Protein AF-A0A7C9D094-F1 (afdb_monomer)

Structure (mmCIF, N/CA/C/O backbone):
data_AF-A0A7C9D094-F1
#
_entry.id   AF-A0A7C9D094-F1
#
loop_
_atom_site.group_PDB
_atom_site.id
_atom_site.type_symbol
_atom_site.label_atom_id
_atom_site.label_alt_id
_atom_site.label_comp_id
_atom_site.label_asym_id
_atom_site.label_entity_id
_atom_site.label_seq_id
_atom_site.pdbx_PDB_ins_code
_atom_site.Cartn_x
_atom_site.Cartn_y
_atom_site.Cartn_z
_atom_site.occupancy
_atom_site.B_iso_or_equiv
_atom_site.auth_seq_id
_atom_site.auth_comp_id
_atom_site.auth_asym_id
_atom_site.auth_atom_id
_atom_site.pdbx_PDB_model_num
ATOM 1 N N . VAL A 1 1 ? -6.930 19.752 10.551 1.00 70.25 1 VAL A N 1
ATOM 2 C CA . VAL A 1 1 ? -5.916 19.610 11.631 1.00 70.25 1 VAL A CA 1
ATOM 3 C C . VAL A 1 1 ? -5.001 18.433 11.329 1.00 70.25 1 VAL A C 1
ATOM 5 O O . VAL A 1 1 ? -3.798 18.653 11.273 1.00 70.25 1 VAL A O 1
ATOM 8 N N . CYS A 1 2 ? -5.551 17.253 11.022 1.00 81.00 2 CYS A N 1
ATOM 9 C CA . CYS A 1 2 ? -4.793 16.052 10.654 1.00 81.00 2 CYS A CA 1
ATOM 10 C C . CYS A 1 2 ? -3.823 16.274 9.486 1.00 81.00 2 CYS A C 1
ATOM 12 O O . CYS A 1 2 ? -2.634 16.032 9.645 1.00 81.00 2 CYS A O 1
ATOM 14 N N . SER A 1 3 ? -4.267 16.866 8.372 1.00 82.38 3 SER A N 1
ATOM 15 C CA . SER A 1 3 ? -3.390 17.163 7.222 1.00 82.38 3 SER A CA 1
ATOM 16 C C . SER A 1 3 ? -2.126 17.967 7.571 1.00 82.38 3 SER A C 1
ATOM 18 O O . SER A 1 3 ? -1.043 17.696 7.052 1.00 82.38 3 SER A O 1
ATOM 20 N N . LYS A 1 4 ? -2.233 18.933 8.494 1.00 86.88 4 LYS A N 1
ATOM 21 C CA . LYS A 1 4 ? -1.090 19.728 8.968 1.00 86.88 4 LYS A CA 1
ATOM 22 C C . LYS A 1 4 ? -0.129 18.888 9.812 1.00 86.88 4 LYS A C 1
ATOM 24 O O . LYS A 1 4 ? 1.080 19.019 9.647 1.00 86.88 4 LYS A O 1
ATOM 29 N N . VAL A 1 5 ? -0.661 18.042 10.694 1.00 87.94 5 VAL A N 1
ATOM 30 C CA . VAL A 1 5 ? 0.137 17.137 11.536 1.00 87.94 5 VAL A CA 1
ATOM 31 C C . VAL A 1 5 ? 0.848 16.100 10.668 1.00 87.94 5 VAL A C 1
ATOM 33 O O . VAL A 1 5 ? 2.062 15.975 10.766 1.00 87.94 5 VAL A O 1
ATOM 36 N N . MET A 1 6 ? 0.139 15.461 9.735 1.00 85.31 6 MET A N 1
ATOM 37 C CA . MET A 1 6 ? 0.720 14.495 8.794 1.00 85.31 6 MET A CA 1
ATOM 38 C C . MET A 1 6 ? 1.835 15.110 7.946 1.00 85.31 6 MET A C 1
ATOM 40 O O . MET A 1 6 ? 2.874 14.488 7.730 1.00 85.31 6 MET A O 1
ATOM 44 N N . SER A 1 7 ? 1.668 16.363 7.511 1.00 86.50 7 SER A N 1
ATOM 45 C CA . SER A 1 7 ? 2.731 17.084 6.808 1.00 86.50 7 SER A CA 1
ATOM 46 C C . SER A 1 7 ? 3.958 17.335 7.689 1.00 86.50 7 SER A C 1
ATOM 48 O O . SER A 1 7 ? 5.076 17.315 7.174 1.00 86.50 7 SER A O 1
ATOM 50 N N . GLN A 1 8 ? 3.773 17.596 8.986 1.00 91.25 8 GLN A N 1
ATOM 51 C CA . GLN A 1 8 ? 4.879 17.803 9.917 1.00 91.25 8 GLN A CA 1
ATOM 52 C C . GLN A 1 8 ? 5.610 16.489 10.212 1.00 91.25 8 GLN A C 1
ATOM 54 O O . GLN A 1 8 ? 6.827 16.447 10.050 1.00 91.25 8 GLN A O 1
ATOM 59 N N . VAL A 1 9 ? 4.874 15.422 10.537 1.00 88.12 9 VAL A N 1
ATOM 60 C CA . VAL A 1 9 ? 5.421 14.070 10.742 1.00 88.12 9 VAL A CA 1
ATOM 61 C C . VAL A 1 9 ? 6.213 13.635 9.513 1.00 88.12 9 VAL A C 1
ATOM 63 O O . VAL A 1 9 ? 7.382 13.287 9.618 1.00 88.12 9 VAL A O 1
ATOM 66 N N . GLY A 1 10 ? 5.640 13.781 8.315 1.00 86.88 10 GLY A N 1
ATOM 67 C CA . GLY A 1 10 ? 6.329 13.425 7.075 1.00 86.88 10 GLY A CA 1
ATOM 68 C C . GLY A 1 10 ? 7.646 14.178 6.847 1.00 86.88 10 GLY A C 1
ATOM 69 O O . GLY A 1 10 ? 8.540 13.638 6.199 1.00 86.88 10 GLY A O 1
ATOM 70 N N . ARG A 1 11 ? 7.787 15.399 7.380 1.00 88.88 11 ARG A N 1
ATOM 71 C CA . ARG A 1 11 ? 9.033 16.173 7.319 1.00 88.88 11 ARG A CA 1
ATOM 72 C C . ARG A 1 11 ? 10.045 15.729 8.377 1.00 88.88 11 ARG A C 1
ATOM 74 O O . ARG A 1 11 ? 11.238 15.754 8.095 1.00 88.88 11 ARG A O 1
ATOM 81 N N . GLU A 1 12 ? 9.583 15.361 9.567 1.00 90.31 12 GLU A N 1
ATOM 82 C CA . GLU A 1 12 ? 10.432 14.980 10.703 1.00 90.31 12 GLU A CA 1
ATOM 83 C C . GLU A 1 12 ? 10.951 13.538 10.595 1.00 90.31 12 GLU A C 1
ATOM 85 O O . GLU A 1 12 ? 12.136 13.309 10.815 1.00 90.31 12 GLU A O 1
ATOM 90 N N . THR A 1 13 ? 10.116 12.592 10.154 1.00 86.69 13 THR A N 1
ATOM 91 C CA . THR A 1 13 ? 10.490 11.181 9.934 1.00 86.69 13 THR A CA 1
ATOM 92 C C . THR A 1 13 ? 11.514 11.014 8.797 1.00 86.69 13 THR A C 1
ATOM 94 O O . THR A 1 13 ? 12.316 10.084 8.798 1.00 86.69 13 THR A O 1
ATOM 97 N N . SER A 1 14 ? 11.590 11.981 7.872 1.00 85.06 14 SER A N 1
ATOM 98 C CA . SER A 1 14 ? 12.504 11.996 6.718 1.00 85.06 14 SER A CA 1
ATOM 99 C C . SER A 1 14 ? 12.307 10.813 5.749 1.00 85.06 14 SER A C 1
ATOM 101 O O . SER A 1 14 ? 11.343 10.063 5.846 1.00 85.06 14 SER A O 1
ATOM 103 N N . ARG A 1 15 ? 13.205 10.677 4.763 1.00 84.62 15 ARG A N 1
ATOM 104 C CA . ARG A 1 15 ? 13.223 9.564 3.792 1.00 84.62 15 ARG A CA 1
ATOM 105 C C . ARG A 1 15 ? 14.078 8.367 4.230 1.00 84.62 15 ARG A C 1
ATOM 107 O O . ARG A 1 15 ? 14.298 7.467 3.432 1.00 84.62 15 ARG A O 1
ATOM 114 N N . PHE A 1 16 ? 14.656 8.434 5.426 1.00 85.38 16 PHE A N 1
ATOM 115 C CA . PHE A 1 16 ? 15.574 7.425 5.966 1.00 85.38 16 PHE A CA 1
ATOM 116 C C . PHE A 1 16 ? 14.916 6.537 7.027 1.00 85.38 16 PHE A C 1
ATOM 118 O O . PHE A 1 16 ? 15.602 5.771 7.689 1.00 85.38 16 PHE A O 1
ATOM 125 N N . VAL A 1 17 ? 13.603 6.674 7.195 1.00 88.12 17 VAL A N 1
ATOM 126 C CA . VAL A 1 17 ? 12.766 5.838 8.050 1.00 88.12 17 VAL A CA 1
ATOM 127 C C . VAL A 1 17 ? 11.595 5.392 7.188 1.00 88.12 17 VAL A C 1
ATOM 129 O O . VAL A 1 17 ? 10.949 6.233 6.550 1.00 88.12 17 VAL A O 1
ATOM 132 N N . ASP A 1 18 ? 11.348 4.087 7.135 1.00 87.12 18 ASP A N 1
ATOM 133 C CA . ASP A 1 18 ? 10.151 3.560 6.494 1.00 87.12 18 ASP A CA 1
ATOM 134 C C . ASP A 1 18 ? 8.934 3.890 7.370 1.00 87.12 18 ASP A C 1
ATOM 136 O O . ASP A 1 18 ? 8.942 3.729 8.587 1.00 87.12 18 ASP A O 1
ATOM 140 N N . LYS A 1 19 ? 7.883 4.429 6.754 1.00 87.94 19 LYS A N 1
ATOM 141 C CA . LYS A 1 19 ? 6.666 4.810 7.478 1.00 87.94 19 LYS A CA 1
ATOM 142 C C . LYS A 1 19 ? 5.770 3.612 7.768 1.00 87.94 19 LYS A C 1
ATOM 144 O O . LYS A 1 19 ? 4.969 3.697 8.697 1.00 87.94 19 LYS A O 1
ATOM 149 N N . TYR A 1 20 ? 5.882 2.551 6.973 1.00 87.94 20 TYR A N 1
ATOM 150 C CA . TYR A 1 20 ? 5.111 1.322 7.135 1.00 87.94 20 TYR A CA 1
ATOM 151 C C . TYR A 1 20 ? 5.756 0.361 8.141 1.00 87.94 20 TYR A C 1
ATOM 153 O O . TYR A 1 20 ? 5.050 -0.479 8.693 1.00 87.94 20 TYR A O 1
ATOM 161 N N . ASP A 1 21 ? 7.051 0.527 8.421 1.00 90.50 21 ASP A N 1
ATOM 162 C CA . ASP A 1 21 ? 7.755 -0.114 9.532 1.00 90.50 21 ASP A CA 1
ATOM 163 C C . ASP A 1 21 ? 8.910 0.777 10.012 1.00 90.50 21 ASP A C 1
ATOM 165 O O . ASP A 1 21 ? 9.997 0.796 9.434 1.00 90.50 21 ASP A O 1
ATOM 169 N N . VAL A 1 22 ? 8.691 1.517 11.099 1.00 89.25 22 VAL A N 1
ATOM 170 C CA . VAL A 1 22 ? 9.686 2.478 11.610 1.00 89.25 22 VAL A CA 1
ATOM 171 C C . VAL A 1 22 ? 10.938 1.824 12.203 1.00 89.25 22 VAL A C 1
ATOM 173 O O . VAL A 1 22 ? 11.879 2.533 12.568 1.00 89.25 22 VAL A O 1
ATOM 176 N N . THR A 1 23 ? 10.951 0.495 12.342 1.00 87.00 23 THR A N 1
ATOM 177 C CA . THR A 1 23 ? 12.074 -0.266 12.905 1.00 87.00 23 THR A CA 1
ATOM 178 C C . THR A 1 23 ? 12.981 -0.878 11.842 1.00 87.00 23 THR A C 1
ATOM 180 O O . THR A 1 23 ? 14.120 -1.236 12.156 1.00 87.00 23 THR A O 1
ATOM 183 N N . LEU A 1 24 ? 12.510 -0.973 10.595 1.00 83.62 24 LEU A N 1
ATOM 184 C CA . LEU A 1 24 ? 13.288 -1.489 9.474 1.00 83.62 24 LEU A CA 1
ATOM 185 C C . LEU A 1 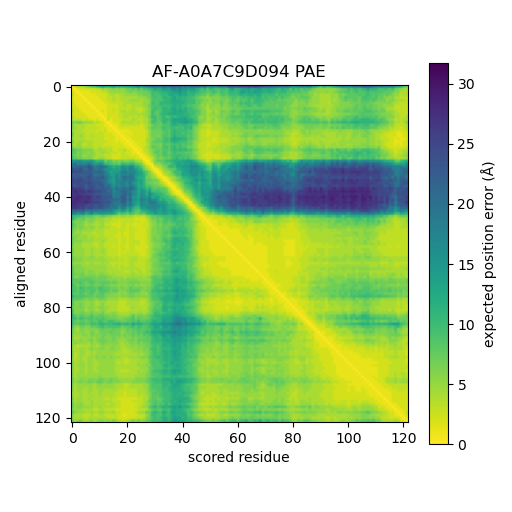24 ? 14.144 -0.406 8.807 1.00 83.62 24 LEU A C 1
ATOM 187 O O . LEU A 1 24 ? 13.894 0.796 8.904 1.00 83.62 24 LEU A O 1
ATOM 191 N N . ASP A 1 25 ? 15.196 -0.863 8.124 1.00 84.44 25 ASP A N 1
ATOM 192 C CA . ASP A 1 25 ? 16.014 -0.010 7.261 1.00 84.44 25 ASP A CA 1
ATOM 193 C C . ASP A 1 25 ? 15.237 0.329 5.977 1.00 84.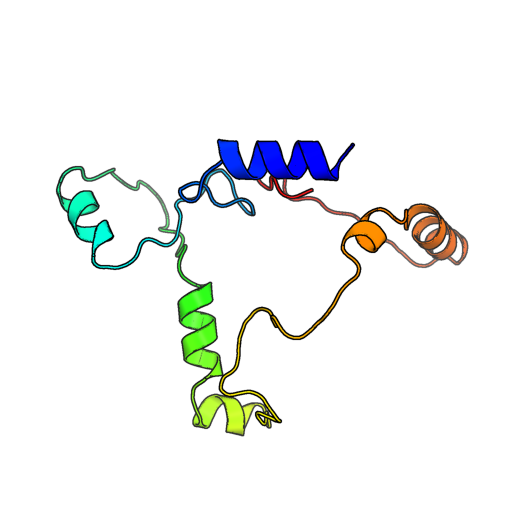44 25 ASP A C 1
ATOM 195 O O . ASP A 1 25 ? 14.324 -0.389 5.574 1.00 84.44 25 ASP A O 1
ATOM 199 N N . VAL A 1 26 ? 15.613 1.409 5.301 1.00 84.94 26 VAL A N 1
ATOM 200 C CA . VAL A 1 26 ? 15.007 1.767 4.011 1.00 84.94 26 VAL A CA 1
ATOM 201 C C . VAL A 1 26 ? 15.723 1.060 2.863 1.00 84.94 26 VAL A C 1
ATOM 203 O O . VAL A 1 26 ? 16.915 0.756 2.949 1.00 84.94 26 VAL A O 1
ATOM 206 N N . CYS A 1 27 ? 15.040 0.854 1.735 1.00 83.50 27 CYS A N 1
ATOM 207 C CA . CYS A 1 27 ? 15.728 0.443 0.514 1.00 83.50 27 CYS A CA 1
ATOM 208 C C . CYS A 1 27 ? 16.677 1.557 0.035 1.00 83.50 27 CYS A C 1
ATOM 210 O O . CYS A 1 27 ? 16.259 2.631 -0.408 1.00 83.50 27 CYS A O 1
ATOM 212 N N . ILE A 1 28 ? 17.985 1.315 0.150 1.00 75.88 28 ILE A N 1
ATOM 213 C CA . ILE A 1 28 ? 19.036 2.255 -0.249 1.00 75.88 28 ILE A CA 1
ATOM 214 C C . ILE A 1 28 ? 19.541 1.882 -1.647 1.00 75.88 28 ILE A C 1
ATOM 216 O O . ILE A 1 28 ? 19.939 0.744 -1.887 1.00 75.88 28 ILE A O 1
ATOM 220 N N . SER A 1 29 ? 19.605 2.855 -2.563 1.00 67.44 29 SER A N 1
ATOM 221 C CA . SER A 1 29 ? 20.178 2.629 -3.896 1.00 67.44 29 SER A CA 1
ATOM 222 C C . SER A 1 29 ? 21.665 2.253 -3.831 1.00 67.44 29 SER A C 1
ATOM 224 O O . SER A 1 29 ? 22.405 2.715 -2.960 1.00 67.44 29 SER A O 1
ATOM 226 N N . SER A 1 30 ? 22.137 1.482 -4.815 1.00 61.06 30 SER A N 1
ATOM 227 C CA . SER A 1 30 ? 23.503 0.929 -4.859 1.00 61.06 30 SER A CA 1
ATOM 228 C C . SER A 1 30 ? 24.637 1.956 -4.697 1.00 61.06 30 SER A C 1
ATOM 230 O O . SER A 1 30 ? 25.713 1.616 -4.206 1.00 61.06 30 SER A O 1
ATOM 232 N N . VAL A 1 31 ? 24.412 3.221 -5.069 1.00 59.66 31 VAL A N 1
ATOM 233 C CA . VAL A 1 31 ? 25.381 4.322 -4.905 1.00 59.66 31 VAL A CA 1
ATOM 234 C C . VAL A 1 31 ? 25.562 4.702 -3.432 1.00 59.66 31 VAL A C 1
ATOM 236 O O . VAL A 1 31 ? 26.672 4.996 -2.999 1.00 59.66 31 VAL A O 1
ATOM 239 N N . LEU A 1 32 ? 24.484 4.675 -2.650 1.00 56.75 32 LEU A N 1
ATOM 240 C CA . LEU A 1 32 ? 24.497 4.999 -1.224 1.00 56.75 32 LEU A CA 1
ATOM 241 C C . LEU A 1 32 ? 24.860 3.779 -0.362 1.00 56.75 32 LEU A C 1
ATOM 243 O O . LEU A 1 32 ? 25.394 3.959 0.726 1.00 56.75 32 LEU A O 1
ATOM 247 N N . SER A 1 33 ? 24.687 2.549 -0.858 1.00 58.16 33 SER A N 1
ATOM 248 C CA . SER A 1 33 ? 25.173 1.330 -0.187 1.00 58.16 33 SER A CA 1
ATOM 249 C C . SER A 1 33 ? 26.701 1.294 -0.028 1.00 58.16 33 SER A C 1
ATOM 251 O O . SER A 1 33 ? 27.211 0.588 0.840 1.00 58.16 33 SER A O 1
ATOM 253 N N . GLN A 1 34 ? 27.448 2.079 -0.819 1.00 56.75 34 GLN A N 1
ATOM 254 C CA . GLN A 1 34 ? 28.911 2.181 -0.721 1.00 56.75 34 GLN A CA 1
ATOM 255 C C . GLN A 1 34 ? 29.383 2.686 0.653 1.00 56.75 34 GLN A C 1
ATOM 257 O O . GLN A 1 34 ? 30.468 2.315 1.095 1.00 56.75 34 GLN A O 1
ATOM 262 N N . SER A 1 35 ? 28.572 3.481 1.364 1.00 57.38 35 SER A N 1
ATOM 263 C CA . SER A 1 35 ? 28.900 3.941 2.721 1.00 57.38 35 SER A CA 1
ATOM 264 C C . SER A 1 35 ? 28.660 2.876 3.798 1.00 57.38 35 SER A C 1
ATOM 266 O O . SER A 1 35 ? 29.311 2.920 4.840 1.00 57.38 35 SER A O 1
ATOM 268 N N . LYS A 1 36 ? 27.804 1.874 3.542 1.00 56.56 36 LYS A N 1
ATOM 269 C CA . LYS A 1 36 ? 27.520 0.760 4.471 1.00 56.56 36 LYS A CA 1
ATOM 270 C C . LYS A 1 36 ? 28.735 -0.163 4.653 1.00 56.56 36 LYS A C 1
ATOM 272 O O . LYS A 1 36 ? 28.895 -0.773 5.702 1.00 56.56 36 LYS A O 1
ATOM 277 N N . ILE A 1 37 ? 29.642 -0.188 3.671 1.00 59.22 37 ILE A N 1
ATOM 278 C CA . ILE A 1 37 ? 30.943 -0.883 3.743 1.00 59.22 37 ILE A CA 1
ATOM 279 C C . ILE A 1 37 ? 31.877 -0.224 4.778 1.00 59.22 37 ILE A C 1
ATOM 281 O O . ILE A 1 37 ? 32.720 -0.896 5.366 1.00 59.22 37 ILE A O 1
ATOM 285 N N . ILE A 1 38 ? 31.731 1.085 5.013 1.00 57.44 38 ILE A N 1
ATOM 286 C CA . ILE A 1 38 ? 32.625 1.874 5.877 1.00 57.44 38 ILE A CA 1
ATOM 287 C C . ILE A 1 38 ? 32.310 1.646 7.367 1.00 57.44 38 ILE A C 1
ATOM 289 O O . ILE A 1 38 ? 33.213 1.726 8.198 1.00 57.44 38 ILE A O 1
AT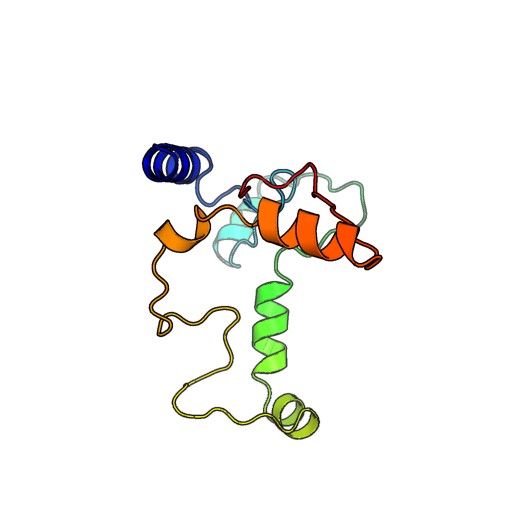OM 293 N N . SER A 1 39 ? 31.062 1.296 7.692 1.00 54.34 39 SER A N 1
ATOM 294 C CA . SER A 1 39 ? 30.612 0.968 9.049 1.00 54.34 39 SER A CA 1
ATOM 295 C C . SER A 1 39 ? 29.719 -0.278 9.020 1.00 54.34 39 SER A C 1
ATOM 297 O O . SER A 1 39 ? 28.497 -0.145 8.919 1.00 54.34 39 SER A O 1
ATOM 299 N N . PRO A 1 40 ? 30.295 -1.489 9.102 1.00 55.47 40 PRO A N 1
ATOM 300 C CA . PRO A 1 40 ? 29.510 -2.711 9.160 1.00 55.47 40 PRO A CA 1
ATOM 301 C C . PRO A 1 40 ? 28.717 -2.744 10.473 1.00 55.47 40 PRO A C 1
ATOM 303 O O . PRO A 1 40 ? 29.298 -2.844 11.552 1.00 55.47 40 PRO A O 1
ATOM 306 N N . GLN A 1 41 ? 27.391 -2.653 10.395 1.00 57.72 41 GLN A N 1
ATOM 307 C CA . GLN A 1 41 ? 26.534 -3.111 11.487 1.00 57.72 41 GLN A CA 1
ATOM 308 C C . GLN A 1 41 ? 26.456 -4.636 11.410 1.00 57.72 41 GLN A C 1
ATOM 310 O O . GLN A 1 41 ? 26.082 -5.185 10.374 1.00 57.72 41 GLN A O 1
ATOM 315 N N . GLU A 1 42 ? 26.818 -5.319 12.497 1.00 51.81 42 GLU A N 1
ATOM 316 C CA . GLU A 1 42 ? 26.578 -6.755 12.635 1.00 51.81 42 GLU A CA 1
ATOM 317 C C . GLU A 1 42 ? 25.064 -7.001 12.671 1.00 51.81 42 GLU A C 1
ATOM 319 O O . GLU A 1 42 ? 24.406 -6.772 13.683 1.00 51.81 42 GLU A O 1
ATOM 324 N N . GLN A 1 43 ? 24.494 -7.438 11.548 1.00 54.94 43 GLN A N 1
ATOM 325 C CA . GLN A 1 43 ? 23.120 -7.929 11.506 1.00 54.94 43 GLN A CA 1
ATOM 326 C C . GLN A 1 43 ? 23.100 -9.350 12.081 1.00 54.94 43 GLN A C 1
ATOM 328 O O .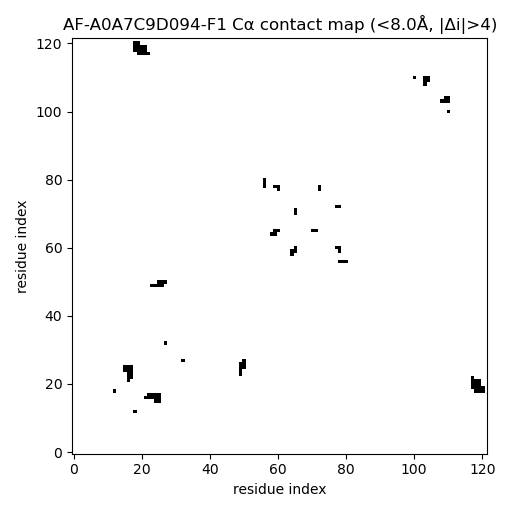 GLN A 1 43 ? 23.353 -10.330 11.384 1.00 54.94 43 GLN A O 1
ATOM 333 N N . THR A 1 44 ? 22.845 -9.467 13.382 1.00 45.88 44 THR A N 1
ATOM 334 C CA . THR A 1 44 ? 22.600 -10.745 14.058 1.00 45.88 44 THR A CA 1
ATOM 335 C C . THR A 1 44 ? 21.121 -11.127 13.910 1.00 45.88 44 THR A C 1
ATOM 337 O O . THR A 1 44 ? 20.311 -10.889 14.798 1.00 45.88 44 THR A O 1
ATOM 340 N N . GLY A 1 45 ? 20.740 -11.698 12.762 1.00 58.16 45 GLY A N 1
ATOM 341 C CA . GLY A 1 45 ? 19.366 -12.150 12.489 1.00 58.16 45 GLY A CA 1
ATOM 342 C C . GLY A 1 45 ? 19.134 -12.547 11.027 1.00 58.16 45 GLY A C 1
ATOM 343 O O . GLY A 1 45 ? 20.022 -12.371 10.194 1.00 58.16 45 GLY A O 1
ATOM 344 N N . GLU A 1 46 ? 17.950 -13.087 10.709 1.00 63.16 46 GLU A N 1
ATOM 345 C CA . GLU A 1 46 ? 17.496 -13.190 9.313 1.00 63.16 46 GLU A CA 1
ATOM 346 C C . GLU A 1 46 ? 17.453 -11.782 8.706 1.00 63.16 46 GLU A C 1
ATOM 348 O O . GLU A 1 46 ? 16.809 -10.880 9.240 1.00 63.16 46 GLU A O 1
ATOM 353 N N . SER A 1 47 ? 18.173 -11.580 7.603 1.00 70.19 47 SER A N 1
ATOM 354 C CA . SER A 1 47 ? 18.164 -10.309 6.886 1.00 70.19 47 SER A CA 1
ATOM 355 C C . SER A 1 47 ? 16.820 -10.138 6.180 1.00 70.19 47 SER A C 1
ATOM 357 O O . SER A 1 47 ? 16.516 -10.886 5.249 1.00 70.19 47 SER A O 1
ATOM 359 N N . ILE A 1 48 ? 16.029 -9.158 6.611 1.00 79.38 48 ILE A N 1
ATOM 360 C CA . ILE A 1 48 ? 14.796 -8.762 5.924 1.00 79.38 48 ILE A CA 1
ATOM 361 C C . ILE A 1 48 ? 15.180 -7.974 4.669 1.00 79.38 48 ILE A C 1
ATOM 363 O O . ILE A 1 48 ? 15.958 -7.019 4.744 1.00 79.38 48 ILE A O 1
ATOM 367 N N . ASP A 1 49 ? 14.647 -8.382 3.517 1.00 84.44 49 ASP A N 1
ATOM 368 C CA . ASP A 1 49 ? 14.818 -7.646 2.266 1.00 84.44 49 ASP A CA 1
ATOM 369 C C . ASP A 1 49 ? 13.864 -6.446 2.213 1.00 84.44 49 ASP A C 1
ATOM 371 O O . ASP A 1 49 ? 12.664 -6.572 1.972 1.00 84.44 49 ASP A O 1
ATOM 375 N N . VAL A 1 50 ? 14.432 -5.266 2.439 1.00 87.06 50 VAL A N 1
ATOM 376 C CA . VAL A 1 50 ? 13.724 -3.980 2.439 1.00 87.06 50 VAL A CA 1
ATOM 377 C C . VAL A 1 50 ? 13.460 -3.443 1.025 1.00 87.06 50 VAL A C 1
ATOM 379 O O . VAL A 1 50 ? 12.760 -2.447 0.873 1.00 87.06 50 VAL A O 1
ATOM 382 N N . CYS A 1 51 ? 14.009 -4.078 -0.017 1.00 88.31 51 CYS A N 1
ATOM 383 C CA . CYS A 1 51 ? 13.869 -3.673 -1.419 1.00 88.31 51 CYS A CA 1
ATOM 384 C C . CYS A 1 51 ? 12.884 -4.551 -2.212 1.00 88.31 51 CYS A C 1
ATOM 386 O O . CYS A 1 51 ? 12.788 -4.420 -3.434 1.00 88.31 51 CYS A O 1
ATOM 388 N N . VAL A 1 52 ? 12.108 -5.404 -1.537 1.00 90.12 52 VAL A N 1
ATOM 389 C CA . VAL A 1 52 ? 11.172 -6.353 -2.168 1.00 90.12 52 VAL A CA 1
ATOM 390 C C . VAL A 1 52 ? 10.154 -5.690 -3.110 1.00 90.12 52 VAL A C 1
ATOM 392 O O . VAL A 1 52 ? 9.694 -6.307 -4.075 1.00 90.12 52 VAL A O 1
ATOM 395 N N . GLU A 1 53 ? 9.801 -4.421 -2.875 1.00 89.75 53 GLU A N 1
ATOM 396 C CA . GLU A 1 53 ? 8.918 -3.657 -3.763 1.00 89.75 53 GLU A CA 1
ATOM 397 C C . GLU A 1 53 ? 9.549 -3.455 -5.153 1.00 89.75 53 GLU A C 1
ATOM 399 O O . GLU A 1 53 ? 8.903 -3.738 -6.167 1.00 89.75 53 GLU A O 1
ATOM 404 N N . ASP A 1 54 ? 10.825 -3.064 -5.214 1.00 90.94 54 ASP A N 1
ATOM 405 C CA . ASP A 1 54 ? 11.562 -2.879 -6.471 1.00 90.94 54 ASP A CA 1
ATOM 406 C C . ASP A 1 54 ? 11.669 -4.204 -7.237 1.00 90.94 54 ASP A C 1
ATOM 408 O O . ASP A 1 54 ? 11.465 -4.266 -8.456 1.00 90.94 54 ASP A O 1
ATOM 412 N N . GLU A 1 55 ? 11.947 -5.297 -6.523 1.00 93.56 55 GLU A N 1
ATOM 413 C CA . GLU A 1 55 ? 11.985 -6.643 -7.099 1.00 93.56 55 GLU A CA 1
ATOM 414 C C . GLU A 1 55 ? 10.621 -7.057 -7.664 1.00 93.56 55 GLU A C 1
ATOM 416 O O . GLU A 1 55 ? 10.535 -7.599 -8.771 1.00 93.56 55 GLU A O 1
ATOM 421 N N . THR A 1 56 ? 9.544 -6.739 -6.943 1.00 95.31 56 THR A N 1
ATOM 422 C CA . THR A 1 56 ? 8.164 -7.016 -7.353 1.00 95.31 56 THR A CA 1
ATOM 423 C C . THR A 1 56 ? 7.795 -6.245 -8.619 1.00 95.31 56 THR A C 1
ATOM 425 O O . THR A 1 56 ? 7.263 -6.832 -9.567 1.00 95.31 56 THR A O 1
ATOM 428 N N . VAL A 1 57 ? 8.123 -4.950 -8.689 1.00 95.62 57 VAL A N 1
ATOM 429 C CA . VAL A 1 57 ? 7.901 -4.123 -9.886 1.00 95.62 57 VAL A CA 1
ATOM 430 C C . VAL A 1 57 ? 8.684 -4.674 -11.077 1.00 95.62 57 VAL A C 1
ATOM 432 O O . VAL A 1 57 ? 8.130 -4.797 -12.175 1.00 95.62 57 VAL A O 1
ATOM 435 N N . ASN A 1 58 ? 9.943 -5.068 -10.875 1.00 96.56 58 ASN A N 1
ATOM 436 C CA . ASN A 1 58 ? 10.759 -5.685 -11.919 1.00 96.56 58 ASN A CA 1
ATOM 437 C C . ASN A 1 58 ? 10.148 -7.002 -12.413 1.00 96.56 58 ASN A C 1
ATOM 439 O O . ASN A 1 58 ? 10.047 -7.229 -13.621 1.00 96.56 58 ASN A O 1
ATOM 443 N N . TYR A 1 59 ? 9.694 -7.859 -11.496 1.00 97.75 59 TYR A N 1
ATOM 444 C CA . TYR A 1 59 ? 9.065 -9.133 -11.827 1.00 97.75 59 TYR A CA 1
ATOM 445 C C . TYR A 1 59 ? 7.772 -8.947 -12.631 1.00 97.75 59 TYR A C 1
ATOM 447 O O . TYR A 1 59 ? 7.600 -9.572 -13.680 1.00 97.75 59 TYR A O 1
ATOM 455 N N . LEU A 1 60 ? 6.886 -8.049 -12.194 1.00 97.88 60 LEU A N 1
ATOM 456 C CA . LEU A 1 60 ? 5.588 -7.805 -12.835 1.00 97.88 60 LEU A CA 1
ATOM 457 C C . LEU A 1 60 ? 5.700 -7.090 -14.192 1.00 97.88 60 LEU A C 1
ATOM 459 O O . LEU A 1 60 ? 4.789 -7.181 -15.023 1.00 97.88 60 LEU A O 1
ATOM 463 N N . ASN A 1 61 ? 6.831 -6.438 -14.468 1.00 97.69 61 ASN A N 1
ATOM 464 C CA . ASN A 1 61 ? 7.133 -5.855 -15.775 1.00 97.69 61 ASN A CA 1
ATOM 465 C C . ASN A 1 61 ? 7.751 -6.838 -16.780 1.00 97.69 61 ASN A C 1
ATOM 467 O O . ASN A 1 61 ? 7.944 -6.483 -17.946 1.00 97.69 61 ASN A O 1
ATOM 471 N N . ARG A 1 62 ? 8.016 -8.091 -16.392 1.00 98.06 62 ARG A N 1
ATOM 472 C CA . ARG A 1 62 ? 8.498 -9.099 -17.340 1.00 98.06 62 ARG A CA 1
ATOM 473 C C . ARG A 1 62 ? 7.400 -9.523 -18.335 1.00 98.06 62 ARG A C 1
ATOM 475 O O . ARG A 1 62 ? 6.288 -9.860 -17.917 1.00 98.06 62 ARG A O 1
ATOM 482 N N . PRO A 1 63 ? 7.699 -9.613 -19.649 1.00 97.06 63 PRO A N 1
ATOM 483 C CA . PRO A 1 63 ? 6.706 -9.995 -20.660 1.00 97.06 63 PRO A CA 1
ATOM 484 C C . PRO A 1 63 ? 6.115 -11.398 -20.472 1.00 97.06 63 PRO A C 1
ATOM 486 O O . PRO A 1 63 ? 4.940 -11.627 -20.761 1.00 97.06 63 PRO A O 1
ATOM 489 N N . ASP A 1 64 ? 6.921 -12.354 -20.004 1.00 98.25 64 ASP A N 1
ATOM 490 C CA . ASP A 1 64 ? 6.480 -13.725 -19.744 1.00 98.25 64 ASP A CA 1
ATOM 491 C C . ASP A 1 64 ? 5.537 -13.802 -18.536 1.00 98.25 64 ASP A C 1
ATOM 493 O O . ASP A 1 64 ? 4.511 -14.480 -18.612 1.00 98.25 64 ASP A O 1
ATOM 497 N N . VAL A 1 65 ? 5.815 -13.034 -17.478 1.00 98.38 65 VAL A N 1
ATOM 498 C CA . VAL A 1 65 ? 4.944 -12.898 -16.300 1.00 98.38 65 VAL A CA 1
ATOM 499 C C . VAL A 1 65 ? 3.606 -12.263 -16.682 1.00 98.38 65 VAL A C 1
ATOM 501 O O . VAL A 1 65 ? 2.552 -12.819 -16.372 1.00 98.38 65 VAL A O 1
ATOM 504 N N . GLN A 1 66 ? 3.615 -11.161 -17.437 1.00 98.06 66 GLN A N 1
ATOM 505 C CA . GLN A 1 66 ? 2.377 -10.524 -17.908 1.00 98.06 66 GLN A CA 1
ATOM 506 C C . GLN A 1 66 ? 1.544 -11.470 -18.780 1.00 98.06 66 GLN A C 1
ATOM 508 O O . GLN A 1 66 ? 0.324 -11.561 -18.617 1.00 98.06 66 GLN A O 1
ATOM 513 N N . LYS A 1 67 ? 2.195 -12.234 -19.666 1.00 98.00 67 LYS A N 1
ATOM 514 C CA . LYS A 1 67 ? 1.529 -13.247 -20.492 1.00 98.00 67 LYS A CA 1
ATOM 515 C C . LYS A 1 67 ? 0.913 -14.361 -19.644 1.00 98.00 67 LYS A C 1
ATOM 517 O O . LYS A 1 67 ? -0.217 -14.764 -19.922 1.00 98.00 67 LYS A O 1
ATOM 522 N N . ALA A 1 68 ? 1.624 -14.842 -18.623 1.00 98.50 68 ALA A N 1
ATOM 523 C CA . ALA A 1 68 ? 1.137 -15.879 -17.717 1.00 98.50 68 ALA A CA 1
ATOM 524 C C . ALA A 1 68 ? -0.083 -15.410 -16.904 1.00 98.50 68 ALA A C 1
ATOM 526 O O . ALA A 1 68 ? -1.069 -16.139 -16.807 1.00 98.50 68 ALA A O 1
ATOM 527 N N . LEU A 1 69 ? -0.059 -14.167 -16.410 1.00 98.00 69 LEU A N 1
ATOM 528 C CA . LEU A 1 69 ? -1.169 -13.537 -15.680 1.00 98.00 69 LEU A CA 1
ATOM 529 C C . LEU A 1 69 ? -2.313 -13.058 -16.585 1.00 98.00 69 LEU A C 1
ATOM 531 O O . LEU A 1 69 ? -3.341 -12.599 -16.0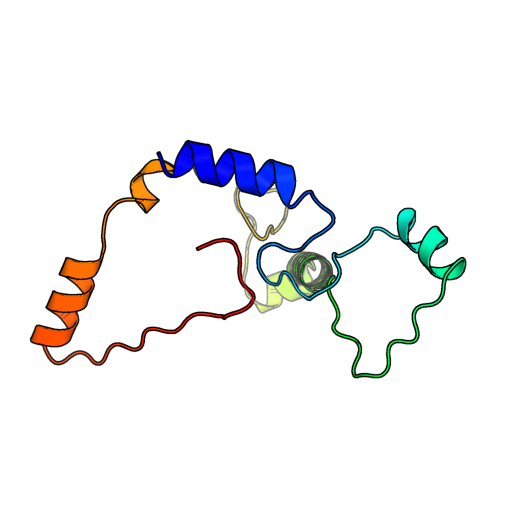91 1.00 98.00 69 LEU A O 1
ATOM 535 N N . ARG A 1 70 ? -2.145 -13.142 -17.912 1.00 97.44 70 ARG A N 1
ATOM 536 C CA . ARG A 1 70 ? -3.053 -12.548 -18.909 1.00 97.44 70 ARG A CA 1
ATOM 537 C C . ARG A 1 70 ? -3.275 -11.044 -18.686 1.00 97.44 70 ARG A C 1
ATOM 539 O O . ARG A 1 70 ? -4.344 -10.519 -18.996 1.00 97.44 70 ARG A O 1
ATOM 546 N N . ALA A 1 71 ? -2.256 -10.353 -18.183 1.00 96.19 71 ALA A N 1
ATOM 547 C CA . ALA A 1 71 ? -2.262 -8.913 -17.975 1.00 96.19 71 ALA A CA 1
ATOM 548 C C . ALA A 1 71 ? -1.937 -8.165 -19.279 1.00 96.19 71 ALA A C 1
ATOM 550 O O . ALA A 1 71 ? -1.199 -8.657 -20.136 1.00 96.19 71 ALA A O 1
ATOM 551 N N . ARG A 1 72 ? -2.493 -6.959 -19.437 1.00 94.81 72 ARG A N 1
ATOM 552 C CA . ARG A 1 72 ? -2.190 -6.043 -20.545 1.00 94.81 72 ARG A CA 1
ATOM 553 C C . ARG A 1 72 ? -2.032 -4.631 -20.008 1.00 94.81 72 ARG A C 1
ATOM 555 O O . ARG A 1 72 ? -2.881 -4.169 -19.251 1.00 94.81 72 ARG A O 1
ATOM 562 N N . LEU A 1 73 ? -0.989 -3.940 -20.450 1.00 92.25 73 LEU A N 1
ATOM 563 C CA . LEU A 1 73 ? -0.818 -2.517 -20.186 1.00 92.25 73 LEU A CA 1
ATOM 564 C C . LEU A 1 73 ? -1.706 -1.732 -21.157 1.00 92.25 73 LEU A C 1
ATOM 566 O O . LEU A 1 73 ? -1.550 -1.834 -22.374 1.00 92.25 73 LEU A O 1
ATOM 570 N N . VAL A 1 74 ? -2.670 -0.982 -20.625 1.00 92.25 74 VAL A N 1
ATOM 571 C CA . VAL A 1 74 ? -3.588 -0.147 -21.410 1.00 92.25 74 VAL A CA 1
ATOM 572 C C . VAL A 1 74 ? -3.398 1.293 -20.971 1.00 92.25 74 VAL A C 1
ATOM 574 O O . VAL A 1 74 ? -3.643 1.618 -19.815 1.00 92.25 74 VAL A O 1
ATOM 577 N N . ASN A 1 75 ? -2.954 2.150 -21.892 1.00 90.81 75 ASN A N 1
ATOM 578 C CA . ASN A 1 75 ? -2.684 3.572 -21.638 1.00 90.81 75 ASN A CA 1
ATOM 579 C C . ASN A 1 75 ? -1.680 3.844 -20.499 1.00 90.81 75 ASN A C 1
ATOM 581 O O . ASN A 1 75 ? -1.636 4.947 -19.960 1.00 90.81 75 ASN A O 1
ATOM 585 N N . VAL A 1 76 ? -0.845 2.860 -20.159 1.00 90.81 76 VAL A N 1
ATOM 586 C CA . VAL A 1 76 ? 0.244 2.970 -19.182 1.00 90.81 76 VAL A CA 1
ATOM 587 C C . VAL A 1 76 ? 1.514 2.363 -19.772 1.00 90.81 76 VAL A C 1
ATOM 589 O O . VAL A 1 76 ? 1.443 1.473 -20.620 1.00 90.81 76 VAL A O 1
ATOM 592 N N . ARG A 1 77 ? 2.680 2.879 -19.369 1.00 91.56 77 ARG A N 1
ATOM 593 C CA . ARG A 1 77 ? 3.979 2.472 -19.938 1.00 91.56 77 ARG A CA 1
ATOM 594 C C . ARG A 1 77 ? 4.533 1.196 -19.314 1.00 91.56 77 ARG A C 1
ATOM 596 O O . ARG A 1 77 ? 5.185 0.422 -20.003 1.00 91.56 77 ARG A O 1
ATOM 603 N N . GLN A 1 78 ? 4.273 1.005 -18.031 1.00 94.25 78 GLN A N 1
ATOM 604 C CA . GLN A 1 78 ? 4.780 -0.095 -17.226 1.00 94.25 78 GLN A CA 1
ATOM 605 C C . GLN A 1 78 ? 3.775 -0.392 -16.112 1.00 94.25 78 GLN A C 1
ATOM 607 O O . GLN A 1 78 ? 2.875 0.411 -15.851 1.00 94.25 78 GLN A O 1
ATOM 612 N N . TRP A 1 79 ? 3.913 -1.553 -15.487 1.00 94.69 79 TRP A N 1
ATOM 613 C CA . TRP A 1 79 ? 3.245 -1.852 -14.231 1.00 94.69 79 TRP A CA 1
ATOM 614 C C . TRP A 1 79 ? 3.927 -1.063 -13.105 1.00 94.69 79 TRP A C 1
ATOM 616 O O . TRP A 1 79 ? 5.155 -1.049 -13.025 1.00 94.69 79 TRP A O 1
ATOM 626 N N . GLU A 1 80 ? 3.142 -0.404 -12.258 1.00 93.50 80 GLU A N 1
ATOM 627 C CA . GLU A 1 80 ? 3.604 0.389 -11.113 1.00 93.50 80 GLU A CA 1
ATOM 628 C C . GLU A 1 80 ? 2.759 0.017 -9.889 1.00 93.50 80 GLU A C 1
ATOM 630 O O . GLU A 1 80 ? 1.598 -0.370 -10.041 1.00 93.50 80 GLU A O 1
ATOM 635 N N . VAL A 1 81 ? 3.323 0.155 -8.685 1.00 92.44 81 VAL A N 1
ATOM 636 C CA . VAL A 1 81 ? 2.622 -0.143 -7.420 1.00 92.44 81 VAL A CA 1
ATOM 637 C C . VAL A 1 81 ? 1.447 0.813 -7.201 1.00 92.44 81 VAL A C 1
ATOM 639 O O . VAL A 1 81 ? 0.351 0.396 -6.832 1.00 92.44 81 VAL A O 1
ATOM 642 N N . CYS A 1 82 ? 1.664 2.097 -7.491 1.00 89.56 82 CYS A N 1
ATOM 643 C CA . CYS A 1 82 ? 0.693 3.173 -7.327 1.00 89.56 82 CYS A CA 1
ATOM 644 C C . CYS A 1 82 ? 0.561 3.970 -8.628 1.00 89.56 82 CYS A C 1
ATOM 646 O O . CYS A 1 82 ? 1.530 4.146 -9.360 1.00 89.56 82 CYS A O 1
ATOM 648 N N . SER A 1 83 ? -0.636 4.495 -8.906 1.00 88.00 83 SER A N 1
ATOM 649 C CA . SER A 1 83 ? -0.885 5.326 -10.089 1.00 88.00 83 SER A CA 1
ATOM 650 C C . SER A 1 83 ? -0.939 6.806 -9.730 1.00 88.00 83 SER A C 1
ATOM 652 O O . SER A 1 83 ? -1.756 7.215 -8.910 1.00 88.00 83 SER A O 1
ATOM 654 N N . ASN A 1 84 ? -0.156 7.623 -10.435 1.00 83.06 84 ASN A N 1
ATOM 655 C CA . ASN A 1 84 ? -0.196 9.087 -10.318 1.00 83.06 84 ASN A CA 1
ATOM 656 C C . ASN A 1 84 ? -1.313 9.744 -11.156 1.00 83.06 84 ASN A C 1
ATOM 658 O O . ASN A 1 84 ? -1.392 10.967 -11.220 1.00 83.06 84 ASN A O 1
ATOM 662 N N . ILE A 1 85 ? -2.136 8.950 -11.852 1.00 84.62 85 ILE A N 1
ATOM 663 C CA . ILE A 1 85 ? -3.238 9.443 -12.700 1.00 84.62 85 ILE A CA 1
ATOM 664 C C . ILE A 1 85 ? -4.560 9.473 -11.919 1.00 84.62 85 ILE A C 1
ATOM 666 O O . ILE A 1 85 ? -5.474 10.215 -12.273 1.00 84.62 85 ILE A O 1
ATOM 670 N N . LEU A 1 86 ? -4.681 8.656 -10.869 1.00 83.44 86 LEU A N 1
ATOM 671 C CA . LEU A 1 86 ? -5.887 8.592 -10.051 1.00 83.44 86 LEU A CA 1
ATOM 672 C C . LEU A 1 86 ? -5.971 9.838 -9.159 1.00 83.44 86 LEU A C 1
ATOM 674 O O . LEU A 1 86 ? -5.150 10.027 -8.265 1.00 83.44 86 LEU A O 1
ATOM 678 N N . ASP A 1 87 ? -6.974 10.679 -9.409 1.00 81.88 87 ASP A N 1
ATOM 679 C CA . ASP A 1 87 ? -7.216 11.926 -8.677 1.00 81.88 87 ASP A CA 1
ATOM 680 C C . ASP A 1 87 ? -8.181 11.686 -7.507 1.00 81.88 87 ASP A C 1
ATOM 682 O O . ASP A 1 87 ? -9.390 11.932 -7.583 1.00 81.88 87 ASP A O 1
ATOM 686 N N . TYR A 1 88 ? -7.652 11.106 -6.430 1.00 84.56 88 TYR A N 1
ATOM 687 C CA . TYR A 1 88 ? -8.409 10.919 -5.198 1.00 84.56 88 TYR A CA 1
ATOM 688 C C . TYR A 1 88 ? -8.528 12.236 -4.434 1.00 84.56 88 TYR A C 1
ATOM 690 O O . TYR A 1 88 ? -7.548 12.950 -4.211 1.00 84.56 88 TYR A O 1
ATOM 698 N N . LYS A 1 89 ? -9.725 12.517 -3.91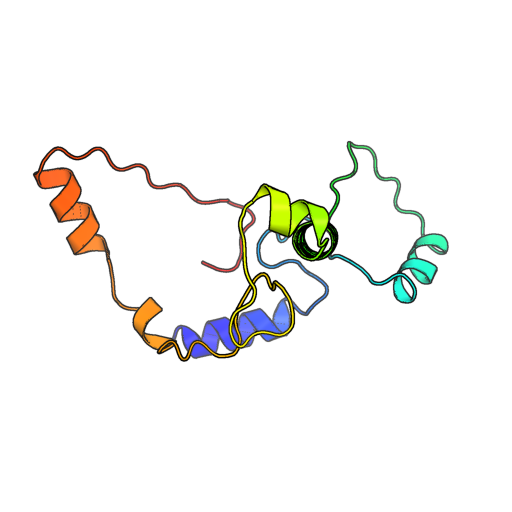4 1.00 88.00 89 LYS A N 1
ATOM 699 C CA . LYS A 1 89 ? -9.904 13.592 -2.940 1.00 88.00 89 LYS A CA 1
ATOM 700 C C . LYS A 1 89 ? -9.274 13.164 -1.621 1.00 88.00 89 LYS A C 1
ATOM 702 O O . LYS A 1 89 ? -9.875 12.423 -0.854 1.00 88.00 89 LYS A O 1
ATOM 707 N N . LEU A 1 90 ? -8.073 13.666 -1.347 1.00 79.62 90 LEU A N 1
ATOM 708 C CA . LEU A 1 90 ? -7.296 13.326 -0.149 1.00 79.62 90 LEU A CA 1
ATOM 709 C C . LEU A 1 90 ? -8.075 13.460 1.167 1.00 79.62 90 LEU A C 1
ATOM 711 O O . LEU A 1 90 ? -7.796 12.717 2.092 1.00 79.62 90 LEU A O 1
ATOM 715 N N . LEU A 1 91 ? -9.045 14.374 1.265 1.00 83.56 91 LEU A N 1
ATOM 716 C CA . LEU A 1 91 ? -9.845 14.557 2.483 1.00 83.56 91 LEU A CA 1
ATOM 717 C C . LEU A 1 91 ? -10.943 13.499 2.670 1.00 83.56 91 LEU A C 1
ATOM 719 O O . LEU A 1 91 ? -11.454 13.363 3.777 1.00 83.56 91 LEU A O 1
ATOM 723 N N . ASP A 1 92 ? -11.284 12.723 1.637 1.00 88.69 92 ASP A N 1
ATOM 724 C CA . ASP A 1 92 ? -12.288 11.660 1.752 1.00 88.69 92 ASP A CA 1
ATOM 725 C C . ASP A 1 92 ? -11.803 10.528 2.682 1.00 88.69 92 ASP A C 1
ATOM 727 O O . ASP A 1 92 ? -12.625 9.811 3.248 1.00 88.69 92 ASP A O 1
ATOM 731 N N . VAL A 1 93 ? -10.487 10.410 2.923 1.00 84.38 93 VAL A N 1
ATOM 732 C CA . VAL A 1 93 ? -9.916 9.471 3.910 1.00 84.38 93 VAL A CA 1
ATOM 733 C C . VAL A 1 93 ? -10.328 9.797 5.350 1.00 84.38 93 VAL A C 1
ATOM 735 O O . VAL A 1 93 ? -10.288 8.923 6.209 1.00 84.38 93 VAL A O 1
ATOM 738 N N . GLU A 1 94 ? -10.740 11.041 5.626 1.00 84.00 94 GLU A N 1
ATOM 739 C CA . GLU A 1 94 ? -11.206 11.465 6.951 1.00 84.00 94 GLU A CA 1
ATOM 740 C C . GLU A 1 94 ? -12.696 11.128 7.178 1.00 84.00 94 GLU A C 1
ATOM 742 O O . GLU A 1 94 ? -13.216 11.339 8.276 1.00 84.00 94 GLU A O 1
ATOM 747 N N . ILE A 1 95 ? -13.408 10.599 6.170 1.00 91.12 95 ILE A N 1
ATOM 748 C CA . ILE A 1 95 ? -14.814 10.200 6.306 1.00 91.12 95 ILE A CA 1
ATOM 749 C C . ILE A 1 95 ? -14.891 8.930 7.175 1.00 91.12 95 ILE A C 1
ATOM 751 O O . ILE A 1 95 ? -14.402 7.873 6.773 1.00 91.12 95 ILE A O 1
ATOM 755 N N . PRO A 1 96 ? -15.536 8.979 8.357 1.00 92.06 96 PRO A N 1
ATOM 756 C CA . PRO A 1 96 ? -15.520 7.862 9.292 1.00 92.06 96 PRO A CA 1
ATOM 757 C C . PRO A 1 96 ? -16.347 6.681 8.772 1.00 92.06 96 PRO A C 1
ATOM 759 O O . PRO A 1 96 ? -17.538 6.805 8.489 1.00 92.06 96 PRO A O 1
ATOM 762 N N . THR A 1 97 ? -15.740 5.495 8.737 1.00 95.69 97 THR A N 1
ATOM 763 C CA . THR A 1 97 ? -16.388 4.242 8.301 1.00 95.69 97 THR A CA 1
ATOM 764 C C . THR A 1 97 ? -16.989 3.433 9.456 1.00 95.69 97 THR A C 1
ATOM 766 O O . THR A 1 97 ? -17.579 2.373 9.239 1.00 95.69 97 THR A O 1
ATOM 769 N N . ILE A 1 98 ? -16.903 3.937 10.692 1.00 95.94 98 ILE A N 1
ATOM 770 C CA . ILE A 1 98 ? -17.353 3.236 11.906 1.00 95.94 98 ILE A CA 1
ATOM 771 C C . ILE A 1 98 ? -18.841 2.859 11.872 1.00 95.94 98 ILE A C 1
ATOM 773 O O . ILE A 1 98 ? -19.233 1.806 12.374 1.00 95.94 98 ILE A O 1
ATOM 777 N N . THR A 1 99 ? -19.682 3.681 11.242 1.00 97.38 99 THR A N 1
ATOM 778 C CA . THR A 1 99 ? -21.115 3.400 11.079 1.00 97.38 99 THR A CA 1
ATOM 779 C C . THR A 1 99 ? -21.351 2.225 10.132 1.00 97.38 99 THR A C 1
ATOM 781 O O . THR A 1 99 ? -22.190 1.368 10.417 1.00 97.38 99 THR A O 1
ATOM 784 N N . THR A 1 100 ? -20.570 2.135 9.053 1.00 97.31 100 THR A N 1
ATOM 785 C CA . THR A 1 100 ? -20.571 1.005 8.116 1.00 97.31 100 THR A CA 1
ATOM 786 C C . THR A 1 100 ? -20.144 -0.277 8.820 1.00 97.31 100 THR A C 1
ATOM 788 O O . THR A 1 100 ? -20.866 -1.270 8.758 1.00 97.31 100 THR A O 1
ATOM 791 N N . VAL A 1 101 ? -19.035 -0.242 9.566 1.00 97.56 101 VAL A N 1
ATOM 792 C CA . VAL A 1 101 ? -18.559 -1.389 10.359 1.00 97.56 101 VAL A CA 1
ATOM 793 C C . VAL A 1 101 ? -19.625 -1.841 11.363 1.00 97.56 101 VAL A C 1
ATOM 795 O O . VAL A 1 101 ? -19.961 -3.023 11.425 1.00 97.56 101 VAL A O 1
ATOM 798 N N . GLY A 1 102 ? -20.237 -0.903 12.089 1.00 97.69 102 GLY A N 1
ATOM 799 C CA . GLY A 1 102 ? -21.323 -1.204 13.022 1.00 97.69 102 GLY A CA 1
ATOM 800 C C . GLY A 1 102 ? -22.554 -1.823 12.349 1.00 97.69 102 GLY A C 1
ATOM 801 O O . GLY A 1 102 ? -23.207 -2.685 12.938 1.00 97.69 102 GLY A O 1
ATOM 802 N N . SER A 1 103 ? -22.869 -1.426 11.112 1.00 98.31 103 SER A N 1
ATOM 803 C CA . SER A 1 103 ? -23.954 -2.027 10.327 1.00 98.31 103 SER A CA 1
ATOM 804 C C . SER A 1 103 ? -23.661 -3.485 9.967 1.00 98.31 103 SER A C 1
ATOM 806 O O . SER A 1 103 ? -24.539 -4.333 10.127 1.00 98.31 103 SER A O 1
ATOM 808 N N . LEU A 1 104 ? -22.430 -3.799 9.548 1.00 98.38 104 LEU A N 1
ATOM 809 C CA . LEU A 1 104 ? -22.017 -5.171 9.221 1.00 98.38 104 LEU A CA 1
ATOM 810 C C . LEU A 1 104 ? -22.168 -6.098 10.435 1.00 98.38 104 LEU A C 1
ATOM 812 O O . LEU A 1 104 ? -22.792 -7.155 10.333 1.00 98.38 104 LEU A O 1
ATOM 816 N N . ILE A 1 105 ? -21.705 -5.644 11.604 1.00 98.06 105 ILE A N 1
ATOM 817 C CA . ILE A 1 105 ? -21.823 -6.389 12.866 1.00 98.06 105 ILE A CA 1
ATOM 818 C C . ILE A 1 105 ? -23.297 -6.656 13.212 1.00 98.06 105 ILE A C 1
ATOM 820 O O . ILE A 1 105 ? -23.656 -7.778 13.565 1.00 98.06 105 ILE A O 1
ATOM 824 N N . LYS A 1 106 ? -24.179 -5.656 13.066 1.00 98.38 106 LYS A N 1
ATOM 825 C CA . LYS A 1 106 ? -25.623 -5.806 13.342 1.00 98.38 106 LYS A CA 1
ATOM 826 C C . LYS A 1 106 ? -26.317 -6.830 12.440 1.00 98.38 106 LYS A C 1
ATOM 828 O O . LYS A 1 106 ? -27.297 -7.429 12.872 1.00 98.38 106 LYS A O 1
ATOM 833 N N . HIS A 1 107 ? -25.821 -7.040 11.222 1.00 98.50 107 HIS A N 1
ATOM 834 C CA . HIS A 1 107 ? -26.343 -8.048 10.293 1.00 98.50 107 HIS A CA 1
ATOM 835 C C . HIS A 1 107 ? -25.699 -9.432 10.480 1.00 98.50 107 HIS A C 1
ATOM 837 O O . HIS A 1 107 ? -25.936 -10.330 9.676 1.00 98.50 107 HIS A O 1
ATOM 843 N N . GLY A 1 108 ? -24.895 -9.620 11.531 1.00 98.06 108 GLY A N 1
ATOM 844 C CA . GLY A 1 108 ? -24.255 -10.897 11.836 1.00 98.06 108 GLY A CA 1
ATOM 845 C C . GLY A 1 108 ? -23.048 -11.217 10.954 1.00 98.06 108 GLY A C 1
ATOM 846 O O . GLY A 1 108 ? -22.643 -12.375 10.894 1.00 98.06 108 GLY A O 1
ATOM 847 N N . ILE A 1 109 ? -22.469 -10.223 10.271 1.00 98.56 109 ILE A N 1
ATOM 848 C CA . ILE A 1 109 ? -21.242 -10.398 9.485 1.00 98.56 109 ILE A CA 1
ATOM 849 C C . ILE A 1 109 ? -20.041 -10.291 10.439 1.00 98.56 109 ILE A C 1
ATOM 851 O O . ILE A 1 109 ? -19.884 -9.251 11.086 1.00 98.56 109 ILE A O 1
ATOM 855 N N . PRO A 1 110 ? -19.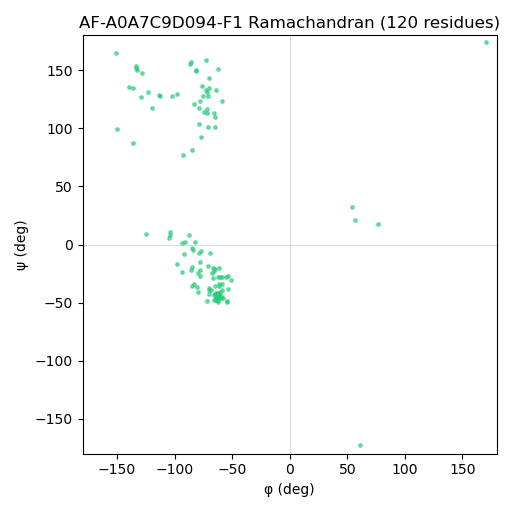182 -11.324 10.547 1.00 97.81 110 PRO A N 1
ATOM 856 C CA . PRO A 1 110 ? -17.978 -11.256 11.368 1.00 97.81 110 PRO A CA 1
ATOM 857 C C . PRO A 1 110 ? -17.005 -10.201 10.835 1.00 97.81 110 PRO A C 1
ATOM 859 O O . PRO A 1 110 ? -16.715 -10.168 9.639 1.00 97.81 110 PRO A O 1
ATOM 862 N N . VAL A 1 111 ? -16.475 -9.364 11.727 1.00 97.50 111 VAL A N 1
ATOM 863 C CA . VAL A 1 111 ? -15.486 -8.331 11.396 1.00 97.50 111 VAL A CA 1
ATOM 864 C C . VAL A 1 111 ? -14.238 -8.536 12.250 1.00 97.50 111 VAL A C 1
ATOM 866 O O . VAL A 1 111 ? -14.339 -8.669 13.468 1.00 97.50 111 VAL A O 1
ATOM 869 N N . LEU A 1 112 ? -13.067 -8.528 11.609 1.00 97.25 112 LEU A N 1
ATOM 870 C CA . LEU A 1 112 ? -11.757 -8.493 12.255 1.00 97.25 112 LEU A CA 1
ATOM 871 C C . LEU A 1 112 ? -11.096 -7.148 11.947 1.00 97.25 112 LEU A C 1
ATOM 873 O O . LEU A 1 112 ? -10.986 -6.769 10.783 1.00 97.25 112 LEU A O 1
ATOM 877 N N . VAL A 1 113 ? -10.647 -6.452 12.990 1.00 95.50 113 VAL A N 1
ATOM 878 C CA . VAL A 1 113 ? -9.826 -5.242 12.881 1.00 95.50 113 VAL A CA 1
ATOM 879 C C . VAL A 1 113 ? -8.452 -5.569 13.453 1.00 95.50 113 VAL A C 1
ATOM 881 O O . VAL A 1 113 ? -8.365 -6.101 14.558 1.00 95.50 113 VAL A O 1
ATOM 884 N N . TYR A 1 114 ? -7.398 -5.274 12.698 1.00 96.06 114 TYR A N 1
ATOM 885 C CA . TYR A 1 114 ? -6.009 -5.469 13.106 1.00 96.06 114 TYR A CA 1
ATOM 886 C C . TYR A 1 114 ? -5.194 -4.214 12.779 1.00 96.06 114 TYR A C 1
ATOM 888 O O . TYR A 1 114 ? -5.557 -3.463 11.876 1.00 96.06 114 TYR A O 1
ATOM 896 N N . SER A 1 115 ? -4.114 -3.995 13.529 1.00 94.31 115 SER A N 1
ATOM 897 C CA . SER A 1 115 ? -3.165 -2.895 13.337 1.00 94.31 115 SER A CA 1
ATOM 898 C C . SER A 1 115 ? -1.761 -3.436 13.551 1.00 94.31 115 SER A C 1
ATOM 900 O O . SER A 1 115 ? -1.550 -4.189 14.504 1.00 94.31 115 SER A O 1
ATOM 902 N N . GLY A 1 116 ? -0.825 -3.070 12.677 1.00 93.62 116 GLY A N 1
ATOM 903 C CA . GLY A 1 116 ? 0.597 -3.216 12.982 1.00 93.62 116 GLY A CA 1
ATOM 904 C C . GLY A 1 116 ? 0.974 -2.204 14.060 1.00 93.62 116 GLY A C 1
ATOM 905 O O . GLY A 1 116 ? 0.423 -1.108 14.081 1.00 93.62 116 GLY A O 1
ATOM 906 N N . ASP A 1 117 ? 1.859 -2.573 14.982 1.00 93.69 117 ASP A N 1
ATOM 907 C CA . ASP A 1 117 ? 2.295 -1.681 16.065 1.00 93.69 117 ASP A CA 1
ATOM 908 C C . ASP A 1 117 ? 3.559 -0.874 15.715 1.00 93.69 117 ASP A C 1
ATOM 910 O O . ASP A 1 117 ? 3.912 0.040 16.458 1.00 93.69 117 ASP A O 1
ATOM 914 N N . GLN A 1 118 ? 4.205 -1.186 14.583 1.00 92.44 118 GLN A N 1
ATOM 915 C CA . GLN A 1 118 ? 5.375 -0.474 14.050 1.00 92.44 118 GLN A CA 1
ATOM 916 C C . GLN A 1 118 ? 5.059 0.429 12.841 1.00 92.44 118 GLN A C 1
ATOM 918 O O . GLN A 1 118 ? 5.980 0.997 12.253 1.00 92.44 118 GLN A O 1
ATOM 923 N N . ASP A 1 119 ? 3.786 0.586 12.458 1.00 90.31 119 ASP A N 1
ATOM 924 C CA . ASP A 1 119 ? 3.398 1.553 11.423 1.00 90.31 119 ASP A CA 1
ATOM 925 C C . ASP A 1 119 ? 3.275 2.972 12.008 1.00 90.31 119 ASP A C 1
ATOM 927 O O . ASP A 1 119 ? 3.001 3.162 13.193 1.00 90.31 119 ASP A O 1
ATOM 931 N N . SER A 1 120 ? 3.533 3.979 11.174 1.00 87.62 120 SER A N 1
ATOM 932 C CA . SER A 1 120 ? 3.416 5.401 11.531 1.00 87.62 120 SER A CA 1
ATOM 933 C C . SER A 1 120 ? 2.507 6.191 10.588 1.00 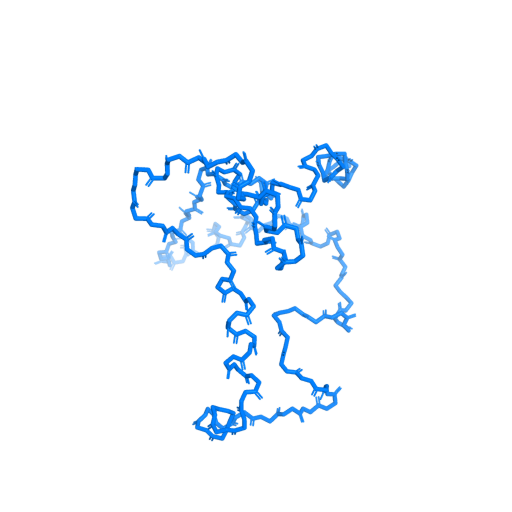87.62 120 SER A C 1
ATOM 935 O O . SER A 1 120 ? 2.492 7.427 10.617 1.00 87.62 120 SER A O 1
ATOM 937 N N . VAL A 1 121 ? 1.800 5.497 9.694 1.00 84.88 121 VAL A N 1
ATOM 938 C CA . VAL A 1 121 ? 0.947 6.124 8.681 1.00 84.88 121 VAL A CA 1
ATOM 939 C C . VAL A 1 121 ? -0.436 6.428 9.253 1.00 84.88 121 VAL A C 1
ATOM 941 O O . VAL A 1 121 ? -1.009 7.455 8.873 1.00 84.88 121 VAL A O 1
ATOM 944 N N . ILE A 1 122 ? -0.958 5.560 10.130 1.00 79.88 122 ILE A N 1
ATOM 945 C CA . ILE A 1 122 ? -2.327 5.617 10.670 1.00 79.88 122 ILE A CA 1
ATOM 946 C C . ILE A 1 122 ? -2.353 6.013 12.148 1.00 79.88 122 ILE A C 1
ATOM 948 O O . ILE A 1 122 ? -1.545 5.489 12.940 1.00 79.88 122 ILE A O 1
#

Solvent-accessible surface area (backbone atoms only — not comparable to full-atom values): 8081 Å² total; per-residue (Å²): 112,64,72,62,50,53,56,48,48,57,62,70,58,44,91,74,38,33,50,76,36,60,84,48,71,51,64,67,57,77,79,64,47,61,59,49,74,79,58,74,76,87,75,88,64,88,82,79,74,58,48,53,65,61,54,49,42,56,51,58,55,32,70,67,50,24,57,74,70,69,56,78,80,74,100,50,95,68,66,66,99,71,69,92,79,68,85,71,66,76,70,62,77,72,60,80,58,64,65,58,54,52,50,41,49,75,74,72,46,90,83,86,87,87,78,76,88,49,45,68,81,121

Mean pr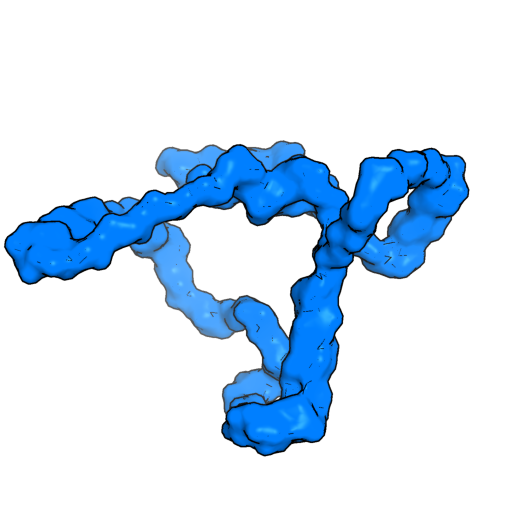edicted aligned error: 7.73 Å

Sequence (122 aa):
VCSKVMSQVGRETSRFVDKYDVTLDVCISSVLSQSKIISPQEQTGESIDVCVEDETVNYLNRPDVQKALRARLVNVRQWEVCSNILDYKLLDVEIPTITTVGSLIKHGIPVLVYSGDQDSVI

pLDDT: mean 85.63, std 13.27, range [45.88, 98.56]

Secondary structure (DSSP, 8-state):
-HHHHHHHHHHHS-SSS-SS-TTSPP---TTTGGGTTTS-----S----TTHHHHHHHHHT-HHHHHHTT---SS-SS--SS-TT----GGGGGS--HHHHHHHHHTT--------SS----

Foldseek 3Di:
DVVVVLVVCDVVLDPQADQAFRPDGADDDPVVCVVCVVPPDPPPDPDDDNCVQVVVQVQQQDPVNCVVVVHDDDPDDGDDPDDPVDDDPPCVVVVDCVVVVVVCVVVVNDDDDDDDPRHNND

Organism: Opuntia streptacantha (NCBI:txid393608)

InterPro domains:
  IPR001563 Peptidase S10, serine carboxypeptidase [PF00450] (2-122)
  IPR029058 Alpha/Beta hydrolase fold [G3DSA:3.40.50.1820] (1-122)
  IPR029058 Alpha/Beta hydrolase fold [SSF53474] (13-121)

Radius of gyration: 19.92 Å; Cα contacts (8 Å, |Δi|>4): 54; chains: 1; bounding box: 59×36×38 Å